Protein AF-A0A1V9Y2H5-F1 (afdb_monomer_lite)

Structure (mmCIF, N/CA/C/O backbone):
data_AF-A0A1V9Y2H5-F1
#
_entry.id   AF-A0A1V9Y2H5-F1
#
loop_
_atom_site.group_PDB
_atom_site.id
_atom_site.type_symbol
_atom_site.label_atom_id
_atom_site.label_alt_id
_atom_site.label_comp_id
_atom_site.label_asym_id
_atom_site.label_entity_id
_atom_site.label_seq_id
_atom_site.pdbx_PDB_ins_code
_atom_site.Cartn_x
_atom_site.Cartn_y
_atom_site.Cartn_z
_atom_site.occupancy
_atom_site.B_iso_or_equiv
_atom_site.auth_seq_id
_atom_site.auth_comp_id
_atom_site.auth_asym_id
_atom_site.auth_atom_id
_atom_site.pdbx_PDB_model_num
ATOM 1 N N . MET A 1 1 ? -32.339 -11.771 18.365 1.00 42.50 1 MET A N 1
ATOM 2 C CA . MET A 1 1 ? -30.861 -11.746 18.367 1.00 42.50 1 ME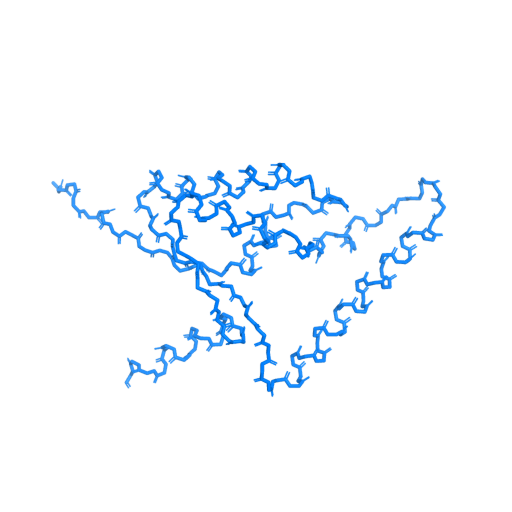T A CA 1
ATOM 3 C C . MET A 1 1 ? -30.453 -10.372 17.869 1.00 42.50 1 MET A C 1
ATOM 5 O O . MET A 1 1 ? -30.948 -9.974 16.825 1.00 42.50 1 MET A O 1
ATOM 9 N N . SER A 1 2 ? -29.762 -9.588 18.696 1.00 43.31 2 SER A N 1
ATOM 10 C CA . SER A 1 2 ? -29.621 -8.135 18.540 1.00 43.31 2 SER A CA 1
ATOM 11 C C . SER A 1 2 ? -28.478 -7.752 17.596 1.00 43.31 2 SER A C 1
ATOM 13 O O . SER A 1 2 ? -27.418 -8.364 17.609 1.00 43.31 2 SER A O 1
ATOM 15 N N . GLU A 1 3 ? -28.678 -6.679 16.829 1.00 43.62 3 GLU A N 1
ATOM 16 C CA . GLU A 1 3 ? -27.753 -6.052 15.861 1.00 43.62 3 GLU A CA 1
ATOM 17 C C . GLU A 1 3 ? -26.449 -5.478 16.477 1.00 43.62 3 GLU A C 1
ATOM 19 O O . GLU A 1 3 ? -25.840 -4.561 15.928 1.00 43.62 3 GLU A O 1
ATOM 24 N N . ARG A 1 4 ? -26.022 -5.951 17.655 1.00 47.81 4 ARG A N 1
ATOM 25 C CA . ARG A 1 4 ? -24.947 -5.344 18.460 1.00 47.81 4 ARG A CA 1
ATOM 26 C C . ARG A 1 4 ? -23.628 -6.120 18.489 1.00 47.81 4 ARG A C 1
ATOM 28 O O . ARG A 1 4 ? -22.689 -5.624 19.093 1.00 47.81 4 ARG A O 1
ATOM 35 N N . GLU A 1 5 ? -23.514 -7.278 17.842 1.00 48.91 5 GLU A N 1
ATOM 36 C CA . GLU A 1 5 ? -22.318 -8.136 17.982 1.00 48.91 5 GLU A CA 1
ATOM 37 C C . GLU A 1 5 ? -21.206 -7.908 16.937 1.00 48.91 5 GLU A C 1
ATOM 39 O O . GLU A 1 5 ? -20.165 -8.558 17.006 1.00 48.91 5 GLU A O 1
ATOM 44 N N . HIS A 1 6 ? -21.358 -6.954 16.009 1.00 49.50 6 HIS A N 1
ATOM 45 C CA . HIS A 1 6 ? -20.315 -6.629 15.014 1.00 49.50 6 HIS A CA 1
ATOM 46 C C . HIS A 1 6 ? -19.951 -5.141 14.922 1.00 49.50 6 HIS A C 1
ATOM 48 O O . HIS A 1 6 ? -19.366 -4.715 13.929 1.00 49.50 6 HIS A O 1
ATOM 54 N N . LYS A 1 7 ? -20.283 -4.328 15.931 1.00 49.28 7 LYS A N 1
ATOM 55 C CA . LYS A 1 7 ? -19.725 -2.974 16.026 1.00 49.28 7 LYS A CA 1
ATOM 56 C C . LYS A 1 7 ? -18.402 -3.055 16.783 1.00 49.28 7 LYS A C 1
ATOM 58 O O . LYS A 1 7 ? -18.361 -3.650 17.852 1.00 49.28 7 LYS A O 1
ATOM 63 N N . ASP A 1 8 ? -17.361 -2.485 16.181 1.00 67.56 8 ASP A N 1
ATOM 64 C CA . ASP A 1 8 ? -15.998 -2.332 16.714 1.00 67.56 8 ASP A CA 1
ATOM 65 C C . ASP A 1 8 ? -15.036 -3.499 16.416 1.00 67.56 8 ASP A C 1
ATOM 67 O O . ASP A 1 8 ? -14.275 -3.955 17.270 1.00 67.56 8 ASP A O 1
ATOM 71 N N . CYS A 1 9 ? -15.019 -3.988 15.169 1.00 84.25 9 CYS A N 1
ATOM 72 C CA . CYS A 1 9 ? -13.943 -4.873 14.723 1.00 84.25 9 CYS A CA 1
ATOM 73 C C . CYS A 1 9 ? -12.689 -4.046 14.398 1.00 84.25 9 CYS A C 1
ATOM 75 O O . CYS A 1 9 ? -12.674 -3.282 13.438 1.00 84.25 9 CYS A O 1
ATOM 77 N N . HIS A 1 10 ? -11.622 -4.203 15.182 1.00 88.44 10 HIS A N 1
ATOM 78 C CA . HIS A 1 10 ? -10.332 -3.560 14.921 1.00 88.44 10 HIS A CA 1
ATOM 79 C C . HIS A 1 10 ? -9.353 -4.553 14.288 1.00 88.44 10 HIS A C 1
ATOM 81 O O . HIS A 1 10 ? -9.145 -5.649 14.811 1.00 88.44 10 HIS A O 1
ATOM 87 N N . ALA A 1 11 ? -8.712 -4.161 13.186 1.00 86.69 11 ALA A N 1
ATOM 88 C CA . ALA A 1 11 ? -7.726 -4.983 12.489 1.00 86.69 11 ALA A CA 1
ATOM 89 C C . ALA A 1 11 ? -6.328 -4.369 12.593 1.00 86.69 11 ALA A C 1
ATOM 91 O O . ALA A 1 11 ? -6.107 -3.239 12.168 1.00 86.69 11 ALA A O 1
ATOM 92 N N . ILE A 1 12 ? -5.361 -5.132 13.109 1.00 89.00 12 ILE A N 1
ATOM 93 C CA . ILE A 1 12 ? -3.944 -4.749 13.070 1.00 89.00 12 ILE A CA 1
ATOM 94 C C . ILE A 1 12 ? -3.328 -5.319 11.796 1.00 89.00 12 ILE A C 1
ATOM 96 O O . ILE A 1 12 ? -3.298 -6.536 11.604 1.00 89.00 12 ILE A O 1
ATOM 100 N N . ILE A 1 13 ? -2.818 -4.443 10.936 1.00 89.50 13 ILE A N 1
ATOM 101 C CA . ILE A 1 13 ? -2.336 -4.800 9.601 1.00 89.50 13 ILE A CA 1
ATOM 102 C C . ILE A 1 13 ? -0.829 -4.558 9.511 1.00 89.50 13 ILE A C 1
ATOM 104 O O . ILE A 1 13 ? -0.346 -3.467 9.810 1.00 89.50 13 ILE A O 1
ATOM 108 N N . ASP A 1 14 ? -0.076 -5.557 9.045 1.00 87.81 14 ASP A N 1
ATOM 109 C CA . ASP A 1 14 ? 1.316 -5.361 8.626 1.00 87.81 14 ASP A CA 1
ATOM 110 C C . ASP A 1 14 ? 1.334 -4.618 7.284 1.00 87.81 14 ASP A C 1
ATOM 112 O O . ASP A 1 14 ? 1.208 -5.211 6.210 1.00 87.81 14 ASP A O 1
ATOM 116 N N . GLY A 1 15 ? 1.480 -3.296 7.354 1.00 87.50 15 GLY A N 1
ATOM 117 C CA . GLY A 1 15 ? 1.492 -2.431 6.184 1.00 87.50 15 GLY A CA 1
ATOM 118 C C . GLY A 1 15 ? 2.692 -2.692 5.282 1.00 87.50 15 GLY A C 1
ATOM 119 O O . GLY A 1 15 ? 2.575 -2.571 4.071 1.00 87.50 15 GLY A O 1
ATOM 120 N N . SER A 1 16 ? 3.838 -3.113 5.832 1.00 82.06 16 SER A N 1
ATOM 121 C CA . SER A 1 16 ? 5.005 -3.453 5.009 1.00 82.06 16 SER A CA 1
ATOM 122 C C . SER A 1 16 ? 4.727 -4.646 4.105 1.00 82.06 16 SER A C 1
ATOM 124 O O . SER A 1 16 ? 5.124 -4.622 2.945 1.00 82.06 16 SER A O 1
ATOM 126 N N . ASN A 1 17 ? 4.007 -5.650 4.603 1.00 83.06 17 ASN A N 1
ATOM 127 C CA . ASN A 1 17 ? 3.563 -6.763 3.773 1.00 83.06 17 ASN A CA 1
ATOM 128 C C . ASN A 1 17 ? 2.436 -6.355 2.815 1.00 83.06 17 ASN A C 1
ATOM 130 O O . ASN A 1 17 ? 2.475 -6.710 1.642 1.00 83.06 17 ASN A O 1
ATOM 134 N N . LEU A 1 18 ? 1.460 -5.575 3.287 1.00 86.75 18 LEU A N 1
ATOM 135 C CA . LEU A 1 18 ? 0.332 -5.140 2.464 1.00 86.75 18 LEU A CA 1
ATOM 136 C C . LEU A 1 18 ? 0.779 -4.320 1.243 1.00 86.75 18 LEU A C 1
ATOM 138 O O . LEU A 1 18 ? 0.266 -4.533 0.151 1.00 86.75 18 LEU A O 1
ATOM 142 N N . LEU A 1 19 ? 1.781 -3.448 1.397 1.00 85.50 19 LEU A N 1
ATOM 143 C CA . LEU A 1 19 ? 2.398 -2.712 0.287 1.00 85.50 19 LEU A CA 1
ATOM 144 C C . LEU A 1 19 ? 2.871 -3.647 -0.837 1.00 85.50 19 LEU A C 1
ATOM 146 O O . LEU A 1 19 ? 2.665 -3.348 -2.008 1.00 85.50 19 LEU A O 1
ATOM 150 N N . HIS A 1 20 ? 3.494 -4.773 -0.474 1.00 78.12 20 HIS A N 1
ATOM 151 C CA . HIS A 1 20 ? 3.962 -5.782 -1.426 1.00 78.12 20 HIS A CA 1
ATOM 152 C C . HIS A 1 20 ? 2.824 -6.552 -2.092 1.00 78.12 20 HIS A C 1
ATOM 154 O O . HIS A 1 20 ? 2.988 -6.974 -3.226 1.0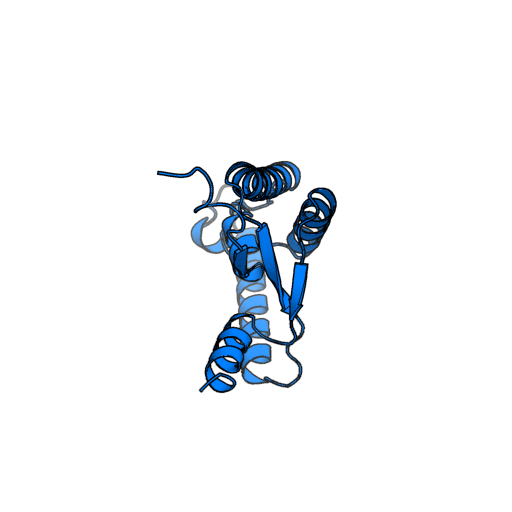0 78.12 20 HIS A O 1
ATOM 160 N N . VAL A 1 21 ? 1.704 -6.743 -1.396 1.00 82.12 21 VAL A N 1
ATOM 161 C CA . VAL A 1 21 ? 0.530 -7.443 -1.936 1.00 82.12 21 VAL A CA 1
ATOM 162 C C . VAL A 1 21 ? -0.267 -6.547 -2.886 1.00 82.12 21 VAL A C 1
ATOM 164 O O . VAL A 1 21 ? -0.798 -7.039 -3.871 1.00 82.12 21 VAL A O 1
ATOM 167 N N . LEU A 1 22 ? -0.367 -5.248 -2.587 1.00 84.12 22 LEU A N 1
ATOM 168 C CA . LEU A 1 22 ? -1.196 -4.314 -3.356 1.00 84.12 22 LEU A CA 1
ATOM 169 C C . LEU A 1 22 ? -0.471 -3.663 -4.541 1.00 84.12 22 LEU A C 1
ATOM 171 O O . LEU A 1 22 ? -1.144 -3.227 -5.473 1.00 84.12 22 LEU A O 1
ATOM 175 N N . CYS A 1 23 ? 0.864 -3.551 -4.508 1.00 77.00 23 CYS A N 1
ATOM 176 C CA . CYS A 1 23 ? 1.637 -3.138 -5.686 1.00 77.00 23 CYS A CA 1
ATOM 177 C C . CYS A 1 23 ? 1.726 -4.364 -6.588 1.00 77.00 23 CYS A C 1
ATOM 179 O O . CYS A 1 23 ? 2.606 -5.210 -6.401 1.00 77.00 23 CYS A O 1
ATOM 181 N N . ASP A 1 24 ? 0.757 -4.482 -7.496 1.00 67.50 24 ASP A N 1
ATOM 182 C CA . ASP A 1 24 ? 0.805 -5.512 -8.518 1.00 67.50 24 ASP A CA 1
ATOM 183 C C . ASP A 1 24 ? 2.066 -5.320 -9.360 1.00 67.50 24 ASP A C 1
ATOM 185 O O . ASP A 1 24 ? 2.584 -4.223 -9.564 1.00 67.50 24 ASP A O 1
ATOM 189 N N . SER A 1 25 ? 2.643 -6.444 -9.716 1.00 55.03 25 SER A N 1
ATOM 190 C CA . SER A 1 25 ? 4.081 -6.635 -9.706 1.00 55.03 25 SER A CA 1
ATOM 191 C C . SER A 1 25 ? 4.711 -6.502 -11.095 1.00 55.03 25 SER A C 1
ATOM 193 O O . SER A 1 25 ? 5.796 -7.029 -11.359 1.00 55.03 25 SER A O 1
ATOM 195 N N . ASP A 1 26 ? 4.047 -5.732 -11.956 1.00 56.44 26 ASP A N 1
ATOM 196 C CA . ASP A 1 26 ? 4.556 -5.353 -13.262 1.00 56.44 26 ASP A CA 1
ATOM 197 C C . ASP A 1 26 ? 5.518 -4.160 -13.166 1.00 56.44 26 ASP A C 1
ATOM 199 O O . ASP A 1 26 ? 5.404 -3.270 -12.324 1.00 56.44 26 ASP A O 1
ATOM 203 N N . TRP A 1 27 ? 6.528 -4.213 -14.037 1.00 50.25 27 TRP A N 1
ATOM 204 C CA . TRP A 1 27 ? 7.796 -3.464 -14.098 1.00 50.25 27 TRP A CA 1
ATOM 205 C C . TRP A 1 27 ? 7.737 -1.953 -13.776 1.00 50.25 27 TRP A C 1
ATOM 207 O O . TRP A 1 27 ? 8.747 -1.356 -13.402 1.00 50.25 27 TRP A O 1
ATOM 217 N N . LEU A 1 28 ? 6.576 -1.321 -13.880 1.00 56.16 28 LEU A N 1
ATOM 218 C CA . LEU A 1 28 ? 6.281 0.024 -13.408 1.00 56.16 28 LEU A CA 1
ATOM 219 C C . LEU A 1 28 ? 4.898 -0.088 -12.778 1.00 56.16 28 LEU A C 1
ATOM 221 O O . LEU A 1 28 ? 3.936 -0.113 -13.539 1.00 56.16 28 LEU A O 1
ATOM 225 N N . CYS A 1 29 ? 4.787 -0.202 -11.442 1.00 59.72 29 CYS A N 1
ATOM 226 C CA . CYS A 1 29 ? 3.473 -0.115 -10.792 1.00 59.72 29 CYS A CA 1
ATOM 227 C C . CYS A 1 29 ? 2.813 1.139 -11.379 1.00 59.72 29 CYS A C 1
ATOM 229 O O . CYS A 1 29 ? 3.338 2.242 -11.186 1.00 59.72 29 CYS A O 1
ATOM 231 N N . ASP A 1 30 ? 1.730 0.975 -12.145 1.00 76.19 30 ASP A N 1
ATOM 232 C CA . ASP A 1 30 ? 0.908 2.108 -12.531 1.00 76.19 30 ASP A CA 1
ATOM 233 C C . ASP A 1 30 ? 0.453 2.708 -11.205 1.00 76.19 30 ASP A C 1
ATOM 235 O O . ASP A 1 30 ? -0.330 2.122 -10.461 1.00 76.19 30 ASP A O 1
ATOM 239 N N . PHE A 1 31 ? 1.045 3.843 -10.841 1.00 81.38 31 PHE A N 1
ATOM 240 C CA . PHE A 1 31 ? 0.827 4.431 -9.531 1.00 81.38 31 PHE A CA 1
ATOM 241 C C . PHE A 1 31 ? -0.632 4.855 -9.346 1.00 81.38 31 PHE A C 1
ATOM 243 O O . PHE A 1 31 ? -1.097 4.923 -8.206 1.00 81.38 31 PHE A O 1
ATOM 250 N N . ALA A 1 32 ? -1.361 5.096 -10.441 1.00 84.88 32 ALA A N 1
ATOM 251 C CA . ALA A 1 32 ? -2.791 5.345 -10.394 1.00 84.88 32 ALA A CA 1
ATOM 252 C C . ALA A 1 32 ? -3.561 4.057 -10.073 1.00 84.88 32 ALA A C 1
ATOM 254 O O . ALA A 1 32 ? -4.396 4.062 -9.167 1.00 84.88 32 ALA A O 1
ATOM 255 N N . GLU A 1 33 ? -3.252 2.947 -10.749 1.00 85.06 33 GLU A N 1
ATOM 256 C CA . GLU A 1 33 ? -3.855 1.640 -10.459 1.00 85.06 33 GLU A CA 1
ATOM 257 C C . GLU A 1 33 ? -3.533 1.174 -9.036 1.00 85.06 33 GLU A C 1
ATOM 259 O O . GLU A 1 33 ? -4.429 0.814 -8.272 1.00 85.06 33 GLU A O 1
ATOM 264 N N . TYR A 1 34 ? -2.270 1.283 -8.632 1.00 86.62 34 TYR A N 1
ATOM 265 C CA . TYR A 1 34 ? -1.836 1.006 -7.272 1.00 86.62 34 TYR A CA 1
ATOM 266 C C . TYR A 1 34 ? -2.611 1.844 -6.248 1.00 86.62 34 TYR A C 1
ATOM 268 O O . TYR A 1 34 ? -3.127 1.308 -5.266 1.00 86.62 34 TYR A O 1
ATOM 276 N N . GLY A 1 35 ? -2.745 3.152 -6.487 1.00 89.62 35 GLY A N 1
ATOM 277 C CA . GLY A 1 35 ? -3.537 4.028 -5.630 1.00 89.62 35 GLY A CA 1
ATOM 278 C C . GLY A 1 35 ? -5.001 3.584 -5.536 1.00 89.62 35 GLY A C 1
ATOM 279 O O . GLY A 1 35 ? -5.571 3.543 -4.444 1.00 89.62 35 GLY A O 1
ATOM 280 N N . ASN A 1 36 ? -5.601 3.168 -6.653 1.00 91.06 36 ASN A N 1
ATOM 281 C CA . ASN A 1 36 ? -6.956 2.617 -6.661 1.00 91.06 36 ASN A CA 1
ATOM 282 C C . ASN A 1 36 ? -7.051 1.318 -5.851 1.00 91.06 36 ASN A C 1
ATOM 284 O O . ASN A 1 36 ? -7.981 1.177 -5.060 1.00 91.06 36 ASN A O 1
ATOM 288 N N . ASN A 1 37 ? -6.075 0.416 -5.959 1.00 90.38 37 ASN A N 1
ATOM 289 C CA . ASN A 1 37 ? -6.031 -0.819 -5.172 1.00 90.38 37 ASN A CA 1
ATOM 290 C C . ASN A 1 37 ? -5.955 -0.536 -3.665 1.00 90.38 37 ASN A C 1
ATOM 292 O O . ASN A 1 37 ? -6.693 -1.140 -2.883 1.00 90.38 37 ASN A O 1
ATOM 296 N N . VAL A 1 38 ? -5.125 0.428 -3.252 1.00 92.81 38 VAL A N 1
ATOM 297 C CA . VAL A 1 38 ? -5.036 0.869 -1.849 1.00 92.81 38 VAL A CA 1
ATOM 298 C C . VAL A 1 38 ? -6.364 1.456 -1.368 1.00 92.81 38 VAL A C 1
ATOM 300 O O . VAL A 1 38 ? -6.853 1.079 -0.299 1.00 92.81 38 VAL A O 1
ATOM 303 N N . ARG A 1 39 ? -6.976 2.345 -2.158 1.00 95.12 39 ARG A N 1
ATOM 304 C CA . ARG A 1 39 ? -8.261 2.969 -1.820 1.00 95.12 39 ARG A CA 1
ATOM 305 C C . ARG A 1 39 ? -9.370 1.924 -1.686 1.00 95.12 39 ARG A C 1
ATOM 307 O O . ARG A 1 39 ? -10.063 1.911 -0.671 1.00 95.12 39 ARG A O 1
ATOM 314 N N . ASN A 1 40 ? -9.486 1.022 -2.658 1.00 94.50 40 ASN A N 1
ATOM 315 C CA . ASN A 1 40 ? -10.483 -0.048 -2.673 1.00 94.50 40 ASN A CA 1
ATOM 316 C C . ASN A 1 40 ? -10.349 -0.961 -1.450 1.00 94.50 40 ASN A C 1
ATOM 318 O O . ASN A 1 40 ? -11.352 -1.308 -0.829 1.00 94.50 40 ASN A O 1
ATOM 322 N N . PHE A 1 41 ? -9.119 -1.312 -1.063 1.00 94.62 41 PHE A N 1
ATOM 323 C CA . PHE A 1 41 ? -8.867 -2.138 0.116 1.00 94.62 41 PHE A CA 1
ATOM 324 C C . PHE A 1 41 ? -9.369 -1.478 1.410 1.00 94.62 41 PHE A C 1
ATOM 326 O O . PHE A 1 41 ? -10.098 -2.099 2.185 1.00 94.62 41 PHE A O 1
ATOM 333 N N . PHE A 1 42 ? -9.026 -0.209 1.648 1.00 94.75 42 PHE A N 1
ATOM 334 C CA . PHE A 1 42 ? -9.460 0.488 2.863 1.00 94.75 42 PHE A CA 1
ATOM 335 C C . PHE A 1 42 ? -10.956 0.810 2.864 1.00 94.75 42 PHE A C 1
ATOM 337 O O . PHE A 1 42 ? -11.601 0.702 3.906 1.00 94.75 42 PHE A O 1
ATOM 344 N N . GLN A 1 43 ? -11.535 1.131 1.706 1.00 94.88 43 GLN A N 1
ATOM 345 C CA . GLN A 1 43 ? -12.983 1.288 1.569 1.00 94.88 43 GLN A CA 1
ATOM 346 C C . GLN A 1 43 ? -13.723 -0.022 1.843 1.00 94.88 43 GLN A C 1
ATOM 348 O O . GLN A 1 43 ? -14.759 -0.009 2.500 1.00 94.88 43 GLN A O 1
ATOM 353 N N . TRP A 1 44 ? -13.188 -1.162 1.398 1.00 94.25 44 TRP A N 1
ATOM 354 C CA . TRP A 1 44 ? -13.757 -2.472 1.708 1.00 94.25 44 TRP A CA 1
ATOM 355 C C . TRP A 1 44 ? -13.772 -2.755 3.218 1.00 94.25 44 TRP A C 1
ATOM 357 O O . TRP A 1 44 ? -14.789 -3.223 3.735 1.00 94.25 44 TRP A O 1
ATOM 367 N N . LEU A 1 45 ? -12.700 -2.412 3.942 1.00 92.00 45 LEU A N 1
ATOM 368 C CA . LEU A 1 45 ? -12.664 -2.516 5.407 1.00 92.00 45 LEU A CA 1
ATOM 369 C C . LEU A 1 45 ? -13.711 -1.613 6.067 1.00 92.00 45 LEU A C 1
ATOM 371 O O . LEU A 1 45 ? -14.475 -2.084 6.909 1.00 92.00 45 LEU A O 1
ATOM 375 N N . ALA A 1 46 ? -13.797 -0.353 5.637 1.00 89.94 46 ALA A N 1
ATOM 376 C CA . ALA A 1 46 ? -14.777 0.597 6.155 1.00 89.94 46 ALA A CA 1
ATOM 377 C C . ALA A 1 46 ? -16.222 0.121 5.917 1.00 89.94 46 ALA A C 1
ATOM 379 O O . ALA A 1 46 ? -17.025 0.097 6.846 1.00 89.94 46 ALA A O 1
ATOM 380 N N . ASN A 1 47 ? -16.532 -0.350 4.704 1.00 91.19 47 ASN A N 1
ATOM 381 C CA . ASN A 1 47 ? -17.841 -0.912 4.350 1.00 91.19 47 ASN A CA 1
ATOM 382 C C . ASN A 1 47 ? -18.175 -2.184 5.143 1.00 91.19 47 ASN A C 1
ATOM 384 O O . ASN A 1 47 ? -19.345 -2.523 5.310 1.00 91.19 47 ASN A O 1
ATOM 388 N N . SER A 1 48 ? -17.151 -2.877 5.640 1.00 89.12 48 SER A N 1
ATOM 389 C CA . SER A 1 48 ? -17.283 -4.058 6.493 1.00 89.12 48 SER A CA 1
ATOM 390 C C . SER A 1 48 ? -17.331 -3.716 7.991 1.00 89.12 48 SER A C 1
ATOM 392 O O . SER A 1 48 ? -17.311 -4.628 8.813 1.00 89.12 48 SER A O 1
ATOM 394 N N . ASN A 1 49 ? -17.397 -2.429 8.363 1.00 88.94 49 ASN A N 1
ATOM 395 C CA . ASN A 1 49 ? -17.305 -1.936 9.746 1.00 88.94 49 ASN A CA 1
ATOM 396 C C . ASN A 1 49 ? -16.030 -2.398 10.481 1.00 88.94 49 ASN A C 1
ATOM 398 O O . ASN A 1 49 ? -16.061 -2.690 11.679 1.00 88.94 49 ASN A O 1
ATOM 402 N N . ILE A 1 50 ? -14.907 -2.471 9.760 1.00 89.31 50 ILE A N 1
ATOM 403 C 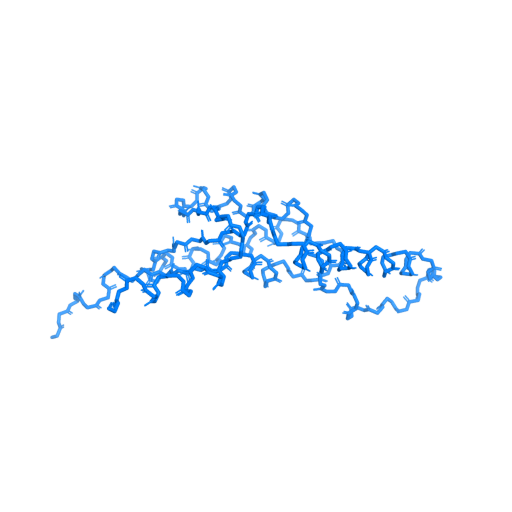CA . ILE A 1 50 ? -13.593 -2.792 10.317 1.00 89.31 50 ILE A CA 1
ATOM 404 C C . ILE A 1 50 ? -12.757 -1.516 10.395 1.00 89.31 50 ILE A C 1
ATOM 406 O O . ILE A 1 50 ? -12.556 -0.841 9.387 1.00 89.31 50 ILE A O 1
ATOM 410 N N . THR A 1 51 ? -12.210 -1.227 11.574 1.00 90.19 51 THR A N 1
ATOM 411 C CA . THR A 1 51 ? -11.267 -0.128 11.811 1.00 90.19 51 THR A CA 1
ATOM 412 C C . THR A 1 51 ? -9.828 -0.640 11.672 1.00 90.19 51 THR A C 1
ATOM 414 O O . THR A 1 51 ? -9.358 -1.389 12.536 1.00 90.19 51 THR A O 1
ATOM 417 N N . PRO A 1 52 ? -9.097 -0.288 10.599 1.00 92.31 52 PRO A N 1
ATOM 418 C CA . PRO A 1 52 ? -7.703 -0.687 10.443 1.00 92.31 52 PRO A CA 1
ATOM 419 C C . PRO A 1 52 ? -6.736 0.180 11.255 1.00 92.31 52 PRO A C 1
ATOM 421 O O . PRO A 1 52 ? -6.794 1.406 11.209 1.00 92.31 52 PRO A O 1
ATOM 424 N N . HIS A 1 53 ? -5.761 -0.476 11.881 1.00 90.06 53 HIS A N 1
ATOM 425 C CA . HIS A 1 53 ? -4.540 0.130 12.407 1.00 90.06 53 HIS A CA 1
ATOM 426 C C . HIS A 1 53 ? -3.347 -0.466 11.660 1.00 90.06 53 HIS A C 1
ATOM 428 O O . HIS A 1 53 ? -3.037 -1.657 11.788 1.00 90.06 53 HIS A O 1
ATOM 434 N N . VAL A 1 54 ? -2.680 0.347 10.844 1.00 91.62 54 VAL A N 1
ATOM 435 C CA . VAL A 1 54 ? -1.625 -0.134 9.949 1.00 91.62 54 VAL A CA 1
ATOM 436 C C . VAL A 1 54 ? -0.254 0.127 10.554 1.00 91.62 54 VAL A C 1
ATOM 438 O O . VAL A 1 54 ? 0.093 1.257 10.887 1.00 91.62 54 VAL A O 1
ATOM 441 N N . LEU A 1 55 ? 0.564 -0.918 10.649 1.00 90.12 55 LEU A N 1
ATOM 442 C CA . LEU A 1 55 ? 1.929 -0.843 11.154 1.00 90.12 55 LEU A CA 1
ATOM 443 C C . LEU A 1 55 ? 2.923 -0.845 9.990 1.00 90.12 55 LEU A C 1
ATOM 445 O O . LEU A 1 55 ? 2.992 -1.808 9.226 1.00 90.12 55 LEU A O 1
ATOM 449 N N . LEU A 1 56 ? 3.733 0.206 9.868 1.00 85.25 56 LEU A N 1
ATOM 450 C CA . LEU A 1 56 ? 4.827 0.271 8.895 1.00 85.25 56 LEU A CA 1
ATOM 451 C C . LEU A 1 56 ? 6.177 0.074 9.580 1.00 85.25 56 LEU A C 1
ATOM 453 O O . LEU A 1 56 ? 6.491 0.745 10.563 1.00 85.25 56 LEU A O 1
ATOM 457 N N . GLY A 1 57 ? 7.010 -0.808 9.022 1.00 77.31 57 GLY A N 1
ATOM 458 C CA . GLY A 1 57 ? 8.389 -0.978 9.464 1.00 77.31 57 GLY A CA 1
ATOM 459 C C . GLY A 1 57 ? 9.197 0.315 9.320 1.00 77.31 57 GLY A C 1
ATOM 460 O O . GLY A 1 57 ? 9.193 0.967 8.275 1.00 77.31 57 GLY A O 1
ATOM 461 N N . GLY A 1 58 ? 9.896 0.686 10.384 1.00 72.19 58 GLY A N 1
ATOM 462 C CA . GLY A 1 58 ? 10.790 1.834 10.449 1.00 72.19 58 GLY A CA 1
ATOM 463 C C . GLY A 1 58 ? 12.267 1.439 10.373 1.00 72.19 58 GLY A C 1
ATOM 464 O O . GLY A 1 58 ? 12.611 0.292 10.061 1.00 72.19 58 GLY A O 1
ATOM 465 N N . PRO A 1 59 ? 13.177 2.393 10.636 1.00 67.00 59 PRO A N 1
ATOM 466 C CA . PRO A 1 59 ? 14.610 2.144 10.572 1.00 67.00 59 PRO A CA 1
ATOM 467 C C . PRO A 1 59 ? 15.039 1.048 11.557 1.00 67.00 59 PRO A C 1
ATOM 469 O O . PRO A 1 59 ? 14.544 0.946 12.681 1.00 67.00 59 PRO A O 1
ATOM 472 N N . ASN A 1 60 ? 15.994 0.223 11.123 1.00 66.44 60 ASN A N 1
ATOM 473 C CA . ASN A 1 60 ? 16.597 -0.817 11.954 1.00 66.44 60 ASN A CA 1
ATOM 474 C C . ASN A 1 60 ? 17.756 -0.221 12.744 1.00 66.44 60 ASN A C 1
ATOM 476 O O . ASN A 1 60 ? 18.900 -0.248 12.297 1.00 66.44 60 ASN A O 1
ATOM 480 N N . LEU A 1 61 ? 17.446 0.330 13.911 1.00 61.41 61 LEU A N 1
ATOM 481 C CA . LEU A 1 61 ? 18.443 0.869 14.824 1.00 61.41 61 LEU A CA 1
ATOM 482 C C . LEU A 1 61 ? 19.026 -0.298 15.643 1.00 61.41 61 LEU A C 1
ATOM 484 O O . LEU A 1 61 ? 18.425 -0.731 16.618 1.00 61.41 61 LEU A O 1
ATOM 488 N N . GLY A 1 62 ? 20.155 -0.863 15.200 1.00 59.72 62 GLY A N 1
ATOM 489 C CA . GLY A 1 62 ? 20.963 -1.797 16.006 1.00 59.72 62 GLY A CA 1
ATOM 490 C C . GLY A 1 62 ? 20.984 -3.279 15.599 1.00 59.72 62 GLY A C 1
ATOM 491 O O . GLY A 1 62 ? 21.766 -4.033 16.166 1.00 59.72 62 GLY A O 1
ATOM 492 N N . ASP A 1 63 ? 20.210 -3.722 14.601 1.00 64.88 63 ASP A N 1
ATOM 493 C CA . ASP A 1 63 ? 20.288 -5.106 14.089 1.00 64.88 63 ASP A CA 1
ATOM 494 C C . ASP A 1 63 ? 21.173 -5.174 12.831 1.00 64.88 63 ASP A C 1
ATOM 496 O O . ASP A 1 63 ? 20.704 -5.052 11.691 1.00 64.88 63 ASP A O 1
ATOM 500 N N . SER A 1 64 ? 22.477 -5.375 13.048 1.00 63.50 64 SER A N 1
ATOM 501 C CA . SER A 1 64 ? 23.489 -5.487 11.988 1.00 63.50 64 SER A CA 1
ATOM 502 C C . SER A 1 64 ? 23.210 -6.643 11.018 1.00 63.50 64 SER A C 1
ATOM 504 O O . SER A 1 64 ? 23.467 -6.519 9.815 1.00 63.50 64 SER A O 1
ATOM 506 N N . THR A 1 65 ? 22.599 -7.741 11.482 1.00 70.25 65 THR A N 1
ATOM 507 C CA . THR A 1 65 ? 22.225 -8.871 10.618 1.00 70.25 65 THR A CA 1
ATOM 508 C C . THR A 1 65 ? 21.041 -8.555 9.715 1.00 70.25 65 THR A C 1
ATOM 510 O O . THR A 1 65 ? 21.000 -8.979 8.557 1.00 70.25 65 THR A O 1
ATOM 513 N N . LYS A 1 66 ? 20.056 -7.792 10.191 1.00 67.19 66 LYS A N 1
ATOM 514 C CA . LYS A 1 66 ? 18.936 -7.336 9.360 1.00 67.19 66 LYS A CA 1
ATOM 515 C C . LYS A 1 66 ? 19.350 -6.225 8.398 1.00 67.19 66 LYS A C 1
ATOM 517 O O . LYS A 1 66 ? 18.904 -6.239 7.248 1.00 67.19 66 LYS A O 1
ATOM 522 N N . ALA A 1 67 ? 20.232 -5.319 8.819 1.00 68.06 67 ALA A N 1
ATOM 523 C CA . ALA A 1 67 ? 20.846 -4.336 7.929 1.00 68.06 67 ALA A CA 1
ATOM 524 C C . ALA A 1 67 ? 21.599 -5.034 6.783 1.00 68.06 67 ALA A C 1
ATOM 526 O O . ALA A 1 67 ? 21.300 -4.787 5.616 1.00 68.06 67 ALA A O 1
ATOM 527 N N . SER A 1 68 ? 22.452 -6.012 7.104 1.00 76.12 68 SER A N 1
ATOM 528 C CA . SER A 1 68 ? 23.179 -6.823 6.116 1.00 76.12 68 SER A CA 1
ATOM 529 C C . SER A 1 68 ? 22.242 -7.560 5.154 1.00 76.12 68 SER A C 1
ATOM 531 O O . SER A 1 68 ? 22.439 -7.519 3.940 1.00 76.12 68 SER A O 1
ATOM 533 N N . ARG A 1 69 ? 21.161 -8.173 5.662 1.00 76.88 69 ARG A N 1
ATOM 534 C CA . ARG A 1 69 ? 20.131 -8.812 4.820 1.00 76.88 69 ARG A CA 1
ATOM 535 C C . ARG A 1 69 ? 19.424 -7.817 3.900 1.00 76.88 69 ARG A C 1
ATOM 537 O O . ARG A 1 69 ? 19.136 -8.152 2.756 1.00 76.88 69 ARG A O 1
ATOM 544 N N . THR A 1 70 ? 19.143 -6.610 4.383 1.00 73.06 70 THR A N 1
ATOM 545 C CA . THR A 1 70 ? 18.503 -5.552 3.587 1.00 73.06 70 THR A CA 1
ATOM 546 C C . THR A 1 70 ? 19.437 -5.0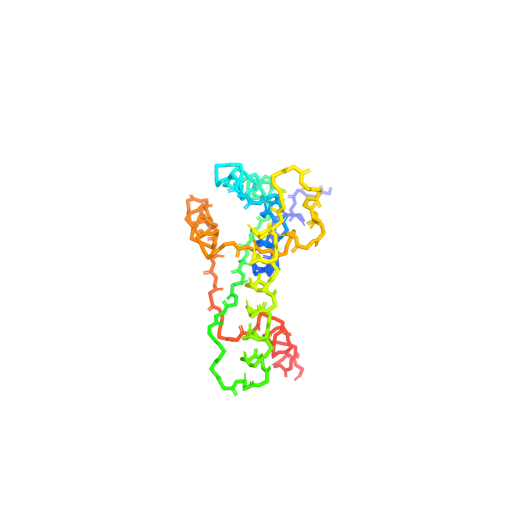65 2.482 1.00 73.06 70 THR A C 1
ATOM 548 O O . THR A 1 70 ? 19.009 -4.955 1.336 1.00 73.06 70 THR A O 1
ATOM 551 N N . CYS A 1 71 ? 20.716 -4.842 2.798 1.00 75.62 71 CYS A N 1
ATOM 552 C CA . CYS A 1 71 ? 21.740 -4.489 1.815 1.00 75.62 71 CYS A CA 1
ATOM 553 C C . CYS A 1 71 ? 21.909 -5.582 0.758 1.00 75.62 71 CYS A C 1
ATOM 555 O O . CYS A 1 71 ? 21.890 -5.269 -0.428 1.00 75.62 71 CYS A O 1
ATOM 557 N N . ARG A 1 72 ? 21.978 -6.858 1.166 1.00 79.75 72 ARG A N 1
ATOM 558 C CA . ARG A 1 72 ? 22.035 -7.992 0.235 1.00 79.75 72 ARG A CA 1
ATOM 559 C C . ARG A 1 72 ? 20.828 -8.009 -0.700 1.00 79.75 72 ARG A C 1
ATOM 561 O O . ARG A 1 72 ? 21.010 -7.996 -1.904 1.00 79.75 72 ARG A O 1
ATOM 568 N N . ARG A 1 73 ? 19.606 -7.907 -0.166 1.00 75.38 73 ARG A N 1
ATOM 569 C CA . ARG A 1 73 ? 18.386 -7.849 -0.992 1.00 75.38 73 ARG A CA 1
ATOM 570 C C . ARG A 1 73 ? 18.399 -6.677 -1.971 1.00 75.38 73 ARG A C 1
ATOM 572 O O . ARG A 1 73 ? 17.971 -6.838 -3.101 1.00 75.38 73 ARG A O 1
ATOM 579 N N . ARG A 1 74 ? 18.867 -5.494 -1.557 1.00 75.31 74 ARG A N 1
ATOM 580 C CA . ARG A 1 74 ? 18.985 -4.330 -2.455 1.00 75.31 74 ARG A CA 1
ATOM 581 C C . ARG A 1 74 ? 20.006 -4.570 -3.565 1.00 75.31 74 ARG A C 1
ATOM 583 O O . ARG A 1 74 ? 19.727 -4.214 -4.703 1.00 75.31 74 ARG A O 1
ATOM 590 N N . LYS A 1 75 ? 21.141 -5.188 -3.237 1.00 79.50 75 LYS A N 1
ATOM 591 C CA . LYS A 1 75 ? 22.164 -5.572 -4.209 1.00 79.50 75 LYS A CA 1
ATOM 592 C C . LYS A 1 75 ? 21.619 -6.598 -5.206 1.00 79.50 75 LYS A C 1
ATOM 594 O O . LYS A 1 75 ? 21.654 -6.322 -6.396 1.00 79.50 75 LYS A O 1
ATOM 599 N N . ASP A 1 76 ? 21.011 -7.682 -4.724 1.00 77.38 76 ASP A N 1
ATOM 600 C CA . ASP A 1 76 ? 20.404 -8.720 -5.569 1.00 77.38 76 ASP A CA 1
ATOM 601 C C . ASP A 1 76 ? 19.348 -8.112 -6.520 1.00 77.38 76 ASP A C 1
ATOM 603 O O . ASP A 1 76 ? 19.254 -8.472 -7.690 1.00 77.38 76 ASP A O 1
ATOM 607 N N . ARG A 1 77 ? 18.556 -7.142 -6.036 1.00 73.50 77 ARG A N 1
ATOM 608 C CA . ARG A 1 77 ? 17.570 -6.414 -6.853 1.00 73.50 77 ARG A CA 1
ATOM 609 C C . ARG A 1 77 ? 18.217 -5.558 -7.935 1.00 73.50 77 ARG A C 1
ATOM 611 O O . ARG A 1 77 ? 17.743 -5.576 -9.064 1.00 73.50 77 ARG A O 1
ATOM 618 N N . LEU A 1 78 ? 19.266 -4.813 -7.592 1.00 75.75 78 LEU A N 1
ATOM 619 C CA . LEU A 1 78 ? 19.992 -3.983 -8.550 1.00 75.75 78 LEU A CA 1
ATOM 620 C C . LEU A 1 78 ? 20.657 -4.844 -9.628 1.00 75.75 78 LEU A C 1
ATOM 622 O O . LEU A 1 78 ? 20.546 -4.531 -10.805 1.00 75.75 78 LEU A O 1
ATOM 626 N N . GLU A 1 79 ? 21.293 -5.947 -9.237 1.00 78.38 79 GLU A N 1
ATOM 627 C CA . GLU A 1 79 ? 21.916 -6.891 -10.170 1.00 78.38 79 GLU A CA 1
ATOM 628 C C . GLU A 1 79 ? 20.884 -7.512 -11.117 1.00 78.38 79 GLU A C 1
ATOM 630 O O . GLU A 1 79 ? 21.131 -7.590 -12.319 1.00 78.38 79 GLU A O 1
ATOM 635 N N . ASN A 1 80 ? 19.698 -7.868 -10.611 1.00 73.06 80 ASN A N 1
ATOM 636 C CA . ASN A 1 80 ? 18.599 -8.335 -11.456 1.00 73.06 80 ASN A CA 1
ATOM 637 C C . ASN A 1 80 ? 18.147 -7.259 -12.453 1.00 73.06 80 ASN A C 1
ATOM 639 O O . ASN A 1 80 ? 18.013 -7.563 -13.634 1.00 73.06 80 ASN A O 1
ATOM 643 N N . LEU A 1 81 ? 17.948 -6.012 -12.007 1.00 71.50 81 LEU A N 1
ATOM 644 C CA . LEU A 1 81 ? 17.560 -4.904 -12.890 1.00 71.50 81 LEU A CA 1
ATOM 645 C C . LEU A 1 81 ? 18.612 -4.640 -13.977 1.00 71.50 81 LEU A C 1
ATOM 647 O O . LEU A 1 81 ? 18.252 -4.434 -15.132 1.00 71.50 81 LEU A O 1
ATOM 651 N N . ILE A 1 82 ? 19.900 -4.693 -13.626 1.00 75.25 82 ILE A N 1
ATOM 652 C CA . ILE A 1 82 ? 21.002 -4.548 -14.584 1.00 75.25 82 ILE A CA 1
ATOM 653 C C . ILE A 1 82 ? 20.968 -5.681 -15.612 1.00 75.25 82 ILE A C 1
ATOM 655 O O . ILE A 1 82 ? 21.054 -5.406 -16.808 1.00 75.25 82 ILE A O 1
ATOM 659 N N . ALA A 1 83 ? 20.808 -6.930 -15.164 1.00 71.94 83 ALA A N 1
ATOM 660 C CA . ALA A 1 83 ? 20.738 -8.092 -16.048 1.00 71.94 83 ALA A CA 1
ATOM 661 C C . ALA A 1 83 ? 19.592 -7.955 -17.059 1.00 71.94 83 ALA A C 1
ATOM 663 O O . ALA A 1 83 ? 19.825 -8.038 -18.256 1.00 71.94 83 ALA A O 1
ATOM 664 N N . ILE A 1 84 ? 18.397 -7.615 -16.574 1.00 69.44 84 ILE A N 1
ATOM 665 C CA . ILE A 1 84 ? 17.218 -7.341 -17.399 1.00 69.44 84 ILE A CA 1
ATOM 666 C C . ILE A 1 84 ? 17.496 -6.226 -18.420 1.00 69.44 84 ILE A C 1
ATOM 668 O O . ILE A 1 84 ? 17.150 -6.349 -19.588 1.00 69.44 84 ILE A O 1
ATOM 672 N N . SER A 1 85 ? 18.106 -5.117 -17.988 1.00 68.31 85 SER A N 1
ATOM 673 C CA . SER A 1 85 ? 18.389 -3.979 -18.876 1.00 68.31 85 SER A CA 1
ATOM 674 C C . SER A 1 85 ? 19.465 -4.269 -19.928 1.00 68.31 85 SER A C 1
ATOM 676 O O . SER A 1 85 ? 19.579 -3.533 -20.904 1.00 68.31 85 SER A O 1
ATOM 678 N N . SER A 1 86 ? 20.260 -5.321 -19.711 1.00 69.44 86 SER A N 1
ATOM 679 C CA . SER A 1 86 ? 21.330 -5.761 -20.611 1.00 69.44 86 SER A CA 1
ATOM 680 C C . SER A 1 86 ? 20.853 -6.807 -21.622 1.00 69.44 86 SER A C 1
ATOM 682 O O . SER A 1 86 ? 21.607 -7.149 -22.535 1.00 69.44 86 SER A O 1
ATOM 684 N N . ASP A 1 87 ? 19.629 -7.322 -21.471 1.00 66.38 87 ASP A N 1
ATOM 685 C CA . ASP A 1 87 ? 19.042 -8.267 -22.412 1.00 66.38 87 ASP A CA 1
ATOM 686 C C . ASP A 1 87 ? 18.678 -7.567 -23.735 1.00 66.38 87 ASP A C 1
ATOM 688 O O . ASP A 1 87 ? 18.318 -6.388 -23.779 1.00 66.38 87 ASP A O 1
ATOM 692 N N . ALA A 1 88 ? 18.788 -8.300 -24.848 1.00 59.09 88 ALA A N 1
ATOM 693 C CA . ALA A 1 88 ? 18.457 -7.774 -26.168 1.00 59.09 88 ALA A CA 1
ATOM 694 C C . ALA A 1 88 ? 16.974 -7.344 -26.239 1.00 59.09 88 ALA A C 1
ATOM 696 O O . ALA A 1 88 ? 16.121 -8.000 -25.632 1.00 59.09 88 ALA A O 1
ATOM 697 N N . PRO A 1 89 ? 16.628 -6.296 -27.015 1.00 57.03 89 PRO A N 1
ATOM 698 C CA . PRO A 1 89 ? 15.239 -5.884 -27.196 1.00 57.03 89 PRO A CA 1
ATOM 699 C C . PRO A 1 89 ? 14.363 -7.071 -27.630 1.00 57.03 89 PRO A C 1
ATOM 701 O O . PRO A 1 89 ? 14.624 -7.688 -28.662 1.00 57.03 89 PRO A O 1
ATOM 704 N N . GLY A 1 90 ? 13.336 -7.400 -26.839 1.00 55.31 90 GLY A N 1
ATOM 705 C CA . GLY A 1 90 ? 12.417 -8.514 -27.111 1.00 55.31 90 GLY A CA 1
ATOM 706 C C . GLY A 1 90 ? 12.789 -9.857 -26.472 1.00 55.31 90 GLY A C 1
ATOM 707 O O . GLY A 1 90 ? 12.063 -10.832 -26.667 1.00 55.31 90 GLY A O 1
ATOM 708 N N . ALA A 1 91 ? 13.871 -9.933 -25.690 1.00 59.78 91 ALA A N 1
ATOM 709 C CA . ALA A 1 91 ? 14.119 -11.092 -24.840 1.00 59.78 91 ALA A CA 1
ATOM 710 C C . ALA A 1 91 ? 12.984 -11.239 -23.806 1.00 59.78 91 ALA A C 1
ATOM 712 O O . ALA A 1 91 ? 12.524 -10.229 -23.262 1.00 59.78 91 ALA A O 1
ATOM 713 N N . PRO A 1 92 ? 12.511 -12.469 -23.521 1.00 55.97 92 PRO A N 1
ATOM 714 C CA . PRO A 1 92 ? 11.506 -12.696 -22.500 1.00 55.97 92 PRO A CA 1
ATOM 715 C C . PRO A 1 92 ? 12.105 -12.315 -21.154 1.00 55.97 92 PRO A C 1
ATOM 717 O O . PRO A 1 92 ? 12.882 -13.051 -20.545 1.00 55.97 92 PRO A O 1
ATOM 720 N N . VAL A 1 93 ? 11.731 -11.127 -20.708 1.00 57.78 93 VAL A N 1
ATOM 721 C CA . VAL A 1 93 ? 11.974 -10.662 -19.363 1.00 57.78 93 VAL A CA 1
ATOM 722 C C . VAL A 1 93 ? 11.458 -11.734 -18.410 1.00 57.78 93 VAL A C 1
ATOM 724 O O . VAL A 1 93 ? 10.292 -12.124 -18.463 1.00 57.78 93 VAL A O 1
ATOM 727 N N . CYS A 1 94 ? 12.331 -12.255 -17.551 1.00 54.59 94 CYS A N 1
ATOM 728 C CA . CYS A 1 94 ? 11.929 -13.236 -16.554 1.00 54.59 94 CYS A CA 1
ATOM 729 C C . CYS A 1 94 ? 11.058 -12.522 -15.505 1.00 54.59 94 CYS A C 1
ATOM 731 O O . CYS A 1 94 ? 11.579 -12.002 -14.516 1.00 54.59 94 CYS A O 1
ATOM 733 N N . TYR A 1 95 ? 9.745 -12.460 -15.757 1.00 50.38 95 TYR A N 1
ATOM 734 C CA . TYR A 1 95 ? 8.736 -11.786 -14.931 1.00 50.38 95 TYR A CA 1
ATOM 735 C C . TYR A 1 95 ? 8.867 -12.169 -13.446 1.00 50.38 95 TYR A C 1
ATOM 737 O O . TYR A 1 95 ? 8.871 -11.295 -12.583 1.00 50.38 95 TYR A O 1
ATOM 745 N N . ASP A 1 96 ? 9.163 -13.436 -13.142 1.00 52.78 96 ASP A N 1
ATOM 746 C CA . ASP A 1 96 ? 9.413 -13.936 -11.777 1.00 52.78 96 ASP A CA 1
ATOM 747 C C . ASP A 1 96 ? 10.516 -13.186 -11.001 1.00 52.78 96 ASP A C 1
ATOM 749 O O . ASP A 1 96 ? 10.482 -13.113 -9.766 1.00 52.78 96 ASP A O 1
ATOM 753 N N . ARG A 1 97 ? 11.520 -12.625 -11.691 1.00 51.62 97 ARG A N 1
ATOM 754 C CA . ARG A 1 97 ? 12.597 -11.837 -11.059 1.00 51.62 97 ARG A CA 1
ATOM 755 C C . ARG A 1 97 ? 12.189 -10.389 -10.792 1.00 51.62 97 ARG A C 1
ATOM 757 O O . ARG A 1 97 ? 12.813 -9.734 -9.954 1.00 51.62 97 ARG A O 1
ATOM 764 N N . MET A 1 98 ? 11.156 -9.901 -11.473 1.00 53.78 98 MET A N 1
ATOM 765 C CA . MET A 1 98 ? 10.680 -8.519 -11.396 1.00 53.78 98 MET A CA 1
ATOM 766 C C . MET A 1 98 ? 9.652 -8.291 -10.307 1.00 53.78 98 MET A C 1
ATOM 768 O O . MET A 1 98 ? 9.669 -7.231 -9.681 1.00 53.78 98 MET A O 1
ATOM 772 N N . GLN A 1 99 ? 8.838 -9.308 -10.015 1.00 53.47 99 GLN A N 1
ATOM 773 C CA . GLN A 1 99 ? 7.646 -9.186 -9.179 1.00 53.47 99 GLN A CA 1
ATOM 774 C C . GLN A 1 99 ? 7.880 -8.815 -7.694 1.00 53.47 99 GLN A C 1
ATOM 776 O O . GLN A 1 99 ? 6.976 -8.863 -6.866 1.00 53.47 99 GLN A O 1
ATOM 781 N N . ARG A 1 100 ? 9.110 -8.490 -7.281 1.00 56.53 100 ARG A N 1
ATOM 782 C CA . ARG A 1 100 ? 9.501 -8.414 -5.857 1.00 56.53 100 ARG A CA 1
ATOM 783 C C . ARG A 1 100 ? 9.955 -7.033 -5.391 1.00 56.53 100 ARG A C 1
ATOM 785 O O . ARG A 1 100 ? 10.499 -6.903 -4.280 1.00 56.53 100 ARG A O 1
ATOM 792 N N . ASN A 1 101 ? 9.749 -6.007 -6.215 1.00 61.38 101 ASN A N 1
ATOM 793 C CA . ASN A 1 101 ? 10.276 -4.668 -5.983 1.00 61.38 101 ASN A CA 1
ATOM 794 C C . ASN A 1 101 ? 9.155 -3.646 -5.815 1.00 61.38 101 ASN A C 1
ATOM 796 O O . ASN A 1 101 ? 8.646 -3.120 -6.789 1.00 61.38 101 ASN A O 1
ATOM 800 N N . VAL A 1 102 ? 8.832 -3.316 -4.563 1.00 67.88 102 VAL A N 1
ATOM 801 C CA . VAL A 1 102 ? 7.991 -2.153 -4.250 1.00 67.88 102 VAL A CA 1
ATOM 802 C C . VAL A 1 102 ? 8.867 -0.897 -4.297 1.00 67.88 102 VAL A C 1
ATOM 804 O O . VAL A 1 102 ? 9.837 -0.824 -3.526 1.00 67.88 102 VAL A O 1
ATOM 807 N N . PRO A 1 103 ? 8.572 0.076 -5.179 1.00 69.44 103 PRO A N 1
ATOM 808 C CA . PRO A 1 103 ? 9.274 1.355 -5.217 1.00 69.44 103 PRO A CA 1
ATOM 809 C C . PRO A 1 103 ? 9.122 2.119 -3.899 1.00 69.44 103 PRO A C 1
ATOM 811 O O . PRO A 1 103 ? 8.107 2.001 -3.216 1.00 69.44 103 PRO A O 1
ATOM 814 N N . SER A 1 104 ? 10.101 2.952 -3.538 1.00 68.50 104 SER A N 1
ATOM 815 C CA . SER A 1 104 ? 10.015 3.761 -2.312 1.00 68.50 104 SER A CA 1
ATOM 816 C C . SER A 1 104 ? 8.808 4.704 -2.314 1.00 68.50 104 SER A C 1
ATOM 818 O O . SER A 1 104 ? 8.152 4.830 -1.286 1.00 68.50 104 SER A O 1
ATOM 820 N N . CYS A 1 105 ? 8.470 5.285 -3.469 1.00 74.31 105 CYS A N 1
ATOM 821 C CA . CYS A 1 105 ? 7.313 6.171 -3.632 1.00 74.31 105 CYS A CA 1
ATOM 822 C C . CYS A 1 105 ? 5.959 5.472 -3.419 1.00 74.31 105 CYS A C 1
ATOM 824 O O . CYS A 1 105 ? 4.984 6.141 -3.089 1.00 74.31 105 CYS A O 1
ATOM 826 N N . ALA A 1 106 ? 5.880 4.139 -3.531 1.00 81.62 106 ALA A N 1
ATOM 827 C CA . ALA A 1 106 ? 4.649 3.409 -3.224 1.00 81.62 106 ALA A CA 1
ATOM 828 C C . ALA A 1 106 ? 4.265 3.550 -1.741 1.00 81.62 106 ALA A C 1
ATOM 830 O O . ALA A 1 106 ? 3.084 3.599 -1.408 1.00 81.62 106 ALA A O 1
ATOM 831 N N . GLN A 1 107 ? 5.250 3.688 -0.841 1.00 84.50 107 GLN A N 1
ATOM 832 C CA . GLN A 1 107 ? 4.967 3.959 0.572 1.00 84.50 107 GLN A CA 1
ATOM 833 C C . GLN A 1 107 ? 4.314 5.324 0.781 1.00 84.50 107 GLN A C 1
ATOM 835 O O . GLN A 1 107 ? 3.466 5.453 1.662 1.00 84.50 107 GLN A O 1
ATOM 840 N N . ASP A 1 108 ? 4.710 6.324 -0.003 1.00 86.12 108 ASP A N 1
ATOM 841 C CA . ASP A 1 108 ? 4.181 7.682 0.114 1.00 86.12 108 ASP A CA 1
ATOM 842 C C . ASP A 1 108 ? 2.736 7.730 -0.394 1.00 86.12 108 ASP A C 1
ATOM 844 O O . ASP A 1 108 ? 1.851 8.143 0.350 1.00 86.12 108 ASP A O 1
ATOM 848 N N . ILE A 1 109 ? 2.470 7.154 -1.574 1.00 88.81 109 ILE A N 1
ATOM 849 C CA . ILE A 1 109 ? 1.108 7.015 -2.125 1.00 88.81 109 ILE A CA 1
ATOM 850 C C . ILE A 1 109 ? 0.191 6.283 -1.138 1.00 88.81 109 ILE A C 1
ATOM 852 O O . ILE A 1 109 ? -0.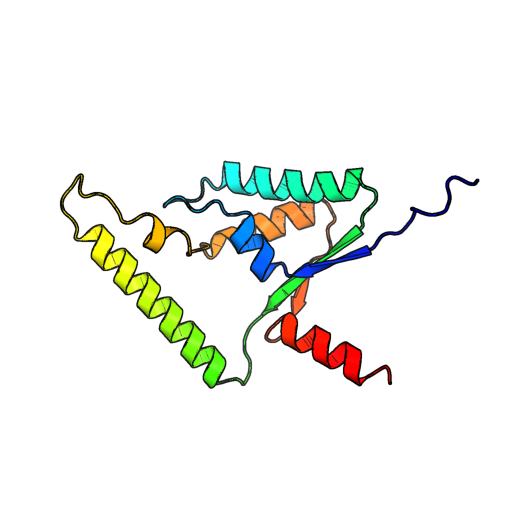919 6.731 -0.855 1.00 88.81 109 ILE A O 1
ATOM 856 N N . PHE A 1 110 ? 0.666 5.171 -0.572 1.00 90.81 110 PHE A N 1
ATOM 857 C CA . PHE A 1 110 ? -0.091 4.408 0.413 1.00 90.81 110 PHE A CA 1
ATOM 858 C C . PHE A 1 110 ? -0.443 5.244 1.648 1.00 90.81 110 PHE A C 1
ATOM 860 O O . PHE A 1 110 ? -1.573 5.191 2.132 1.00 90.81 110 PHE A O 1
ATOM 867 N N . ARG A 1 111 ? 0.520 6.018 2.169 1.00 90.75 111 ARG A N 1
ATOM 868 C CA . ARG A 1 111 ? 0.314 6.875 3.344 1.00 90.75 111 ARG A CA 1
ATOM 869 C C . ARG A 1 111 ? -0.663 8.004 3.069 1.00 90.75 111 ARG A C 1
ATOM 871 O O . ARG A 1 111 ? -1.488 8.289 3.934 1.00 90.75 111 ARG A O 1
ATOM 878 N N . ASP A 1 112 ? -0.564 8.631 1.905 1.00 91.69 112 ASP A N 1
ATOM 879 C CA . ASP A 1 112 ? -1.429 9.747 1.539 1.00 91.69 112 ASP A CA 1
ATOM 880 C C . ASP A 1 112 ? -2.884 9.291 1.410 1.00 91.69 112 ASP A C 1
ATOM 882 O O . ASP A 1 112 ? -3.767 9.906 2.005 1.00 91.69 112 ASP A O 1
ATOM 886 N N . ILE A 1 113 ? -3.128 8.153 0.754 1.00 93.25 113 ILE A N 1
ATOM 887 C CA . ILE A 1 113 ? -4.476 7.581 0.616 1.00 93.25 113 ILE A CA 1
ATOM 888 C C . ILE A 1 113 ? -5.024 7.110 1.965 1.00 93.25 113 ILE A C 1
ATOM 890 O O . ILE A 1 113 ? -6.179 7.371 2.292 1.00 93.25 113 ILE A O 1
ATOM 894 N N . ALA A 1 114 ? -4.211 6.433 2.778 1.00 92.12 114 ALA A N 1
ATOM 895 C CA . ALA A 1 114 ? -4.635 6.028 4.114 1.00 92.12 114 ALA A CA 1
ATOM 896 C C . ALA A 1 114 ? -5.038 7.245 4.963 1.00 92.12 114 ALA A C 1
ATOM 898 O O . ALA A 1 114 ? -6.080 7.220 5.614 1.00 92.12 114 ALA A O 1
ATOM 899 N N . ARG A 1 115 ? -4.260 8.334 4.905 1.00 91.31 115 ARG A N 1
ATOM 900 C CA . ARG A 1 115 ? -4.581 9.590 5.593 1.00 91.31 115 ARG A CA 1
ATOM 901 C C . ARG A 1 115 ? -5.865 10.225 5.055 1.00 91.31 115 ARG A C 1
ATOM 903 O O . ARG A 1 115 ? -6.678 10.667 5.861 1.00 91.31 115 ARG A O 1
ATOM 910 N N . GLU A 1 116 ? -6.050 10.260 3.734 1.00 94.12 116 GLU A N 1
AT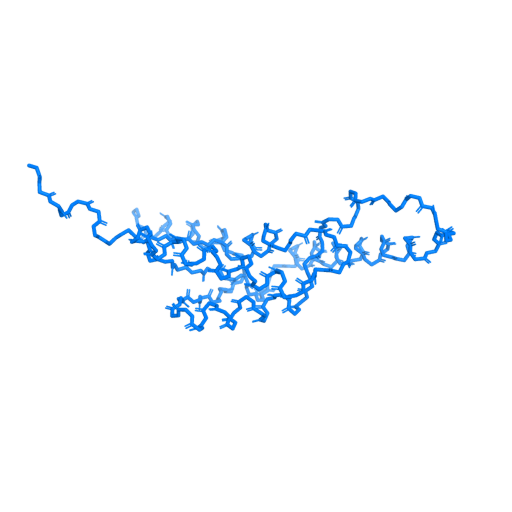OM 911 C CA . GLU A 1 116 ? -7.275 10.749 3.076 1.00 94.12 116 GLU A CA 1
ATOM 912 C C . GLU A 1 116 ? -8.520 10.020 3.606 1.00 94.12 116 GLU A C 1
ATOM 914 O O . GLU A 1 116 ? -9.538 10.647 3.890 1.00 94.12 116 GLU A O 1
ATOM 919 N N . LEU A 1 117 ? -8.415 8.705 3.808 1.00 92.81 117 LEU A N 1
ATOM 920 C CA . LEU A 1 117 ? -9.496 7.849 4.301 1.00 92.81 117 LEU A CA 1
ATOM 921 C C . LEU A 1 117 ? -9.602 7.792 5.836 1.00 92.81 117 LEU A C 1
ATOM 923 O O . LEU A 1 117 ? -10.395 7.013 6.362 1.00 92.81 117 LEU A O 1
ATOM 927 N N . GLY A 1 118 ? -8.812 8.584 6.567 1.00 90.62 118 GLY A N 1
ATOM 928 C CA . GLY A 1 118 ? -8.829 8.611 8.033 1.00 90.62 118 GLY A CA 1
ATOM 929 C C . GLY A 1 118 ? -8.265 7.351 8.703 1.00 90.62 118 GLY A C 1
ATOM 930 O O . GLY A 1 118 ? -8.557 7.097 9.869 1.00 90.62 118 GLY A O 1
ATOM 931 N N . VAL A 1 119 ? -7.463 6.558 7.989 1.00 91.06 119 VAL A N 1
ATOM 932 C CA . VAL A 1 119 ? -6.812 5.353 8.514 1.00 91.06 119 VAL A CA 1
ATOM 933 C C . VAL A 1 119 ? -5.562 5.725 9.306 1.00 91.06 119 VAL A C 1
ATOM 935 O O . VAL A 1 119 ? -4.677 6.437 8.826 1.00 91.06 119 VAL A O 1
ATOM 938 N N . GLU A 1 120 ? -5.454 5.186 10.518 1.00 87.50 120 GLU A N 1
ATOM 939 C CA . GLU A 1 120 ? -4.284 5.378 11.365 1.00 87.50 120 GLU A CA 1
ATOM 940 C C . GLU A 1 120 ? -3.104 4.520 10.881 1.00 87.50 120 GLU A C 1
ATOM 942 O O . GLU A 1 120 ? -3.180 3.289 10.796 1.00 87.50 120 GLU A O 1
ATOM 947 N N . ILE A 1 121 ? -1.977 5.183 10.604 1.00 89.06 121 ILE A N 1
ATOM 948 C CA . ILE A 1 121 ? -0.697 4.535 10.318 1.00 89.06 121 ILE A CA 1
ATOM 949 C C . ILE A 1 121 ? 0.271 4.808 11.465 1.00 89.06 121 ILE A C 1
ATOM 951 O O . ILE A 1 121 ? 0.620 5.955 11.743 1.00 89.06 121 ILE A O 1
ATOM 955 N N . LEU A 1 122 ? 0.798 3.736 12.051 1.00 87.38 122 LEU A N 1
ATOM 956 C CA . LEU A 1 122 ? 1.851 3.781 13.055 1.00 87.38 122 LEU A CA 1
ATOM 957 C C . LEU A 1 122 ? 3.159 3.283 12.445 1.00 87.38 122 LEU A C 1
ATOM 959 O O . LEU A 1 122 ? 3.265 2.150 11.968 1.00 87.38 122 LEU A O 1
ATOM 963 N N . GLN A 1 123 ? 4.191 4.120 12.480 1.00 82.25 123 GLN A N 1
ATOM 964 C CA . GLN A 1 123 ? 5.534 3.697 12.107 1.00 82.25 123 GLN A CA 1
ATOM 965 C C . GLN A 1 123 ? 6.262 3.141 13.329 1.00 82.25 123 GLN A C 1
ATOM 967 O O . GLN A 1 123 ? 6.378 3.806 14.356 1.00 82.25 123 GLN A O 1
ATOM 972 N N . VAL A 1 124 ? 6.779 1.920 13.212 1.00 78.81 124 VAL A N 1
ATOM 973 C CA . VAL A 1 124 ? 7.410 1.210 14.327 1.00 78.81 124 VAL A CA 1
ATOM 974 C C . VAL A 1 124 ? 8.921 1.121 14.168 1.00 78.81 124 VAL A C 1
ATOM 976 O O . VAL A 1 124 ? 9.425 0.893 13.074 1.00 78.81 124 VAL A O 1
ATOM 979 N N . VAL A 1 125 ? 9.679 1.251 15.259 1.00 69.31 125 VAL A N 1
ATOM 980 C CA . VAL A 1 125 ? 11.134 1.031 15.217 1.00 69.31 125 VAL A CA 1
ATOM 981 C C . VAL A 1 125 ? 11.407 -0.464 15.015 1.00 69.31 125 VAL A C 1
ATOM 983 O O . VAL A 1 125 ? 10.971 -1.300 15.806 1.00 69.31 125 VAL A O 1
ATOM 986 N N . GLY A 1 126 ? 12.132 -0.820 13.951 1.00 65.94 126 GLY A N 1
ATOM 987 C CA . GLY A 1 126 ? 12.424 -2.214 13.614 1.00 65.94 126 GLY A CA 1
ATOM 988 C C . GLY A 1 126 ? 11.329 -2.917 12.794 1.00 65.94 126 GLY A C 1
ATOM 989 O O . GLY A 1 126 ? 10.751 -2.344 11.877 1.00 65.94 126 GLY A O 1
ATOM 990 N N . ASN A 1 127 ? 11.114 -4.219 13.034 1.00 62.47 127 ASN A N 1
ATOM 991 C CA . ASN A 1 127 ? 10.118 -5.023 12.301 1.00 62.47 127 ASN A CA 1
ATOM 992 C C . ASN A 1 127 ? 8.788 -5.095 13.054 1.00 62.47 127 ASN A C 1
ATOM 994 O O . ASN A 1 127 ? 8.784 -5.359 14.254 1.00 62.47 127 ASN A O 1
ATOM 998 N N . VAL A 1 128 ? 7.680 -5.031 12.312 1.00 57.31 128 VAL A N 1
ATOM 999 C CA . VAL A 1 128 ? 6.312 -5.221 12.826 1.00 57.31 128 VAL A CA 1
ATOM 1000 C C . VAL A 1 128 ? 6.171 -6.554 13.586 1.00 57.31 128 VAL A C 1
ATOM 1002 O O . VAL A 1 128 ? 5.649 -6.590 14.698 1.00 57.31 128 VAL A O 1
ATOM 1005 N N . ILE A 1 129 ? 6.760 -7.638 13.064 1.00 57.75 129 ILE A N 1
ATOM 1006 C CA . ILE A 1 129 ? 6.767 -8.978 13.693 1.00 57.75 129 ILE A CA 1
ATOM 1007 C C . ILE A 1 129 ? 7.499 -9.004 15.052 1.00 57.75 129 ILE A C 1
ATOM 1009 O O . ILE A 1 129 ? 7.190 -9.821 15.920 1.00 57.75 129 ILE A O 1
ATOM 1013 N N . SER A 1 130 ? 8.476 -8.122 15.273 1.00 52.03 130 SER A N 1
ATOM 1014 C CA . SER A 1 130 ? 9.190 -8.072 16.555 1.00 52.03 130 SER A CA 1
ATOM 1015 C C . SER A 1 130 ? 8.321 -7.475 17.669 1.00 52.03 130 SER A C 1
ATOM 1017 O O . SER A 1 130 ? 8.484 -7.846 18.831 1.00 52.03 130 SER A O 1
ATOM 1019 N N . LEU A 1 131 ? 7.361 -6.605 17.331 1.00 49.03 131 LEU A N 1
ATOM 1020 C CA . LEU A 1 131 ? 6.452 -5.987 18.300 1.00 49.03 131 LEU A CA 1
ATOM 1021 C C . LEU A 1 131 ? 5.314 -6.909 18.741 1.00 49.03 131 LEU A C 1
ATOM 1023 O O . LEU A 1 131 ? 4.959 -6.902 19.918 1.00 49.03 131 LEU A O 1
ATOM 1027 N N . SER A 1 132 ? 4.796 -7.757 17.850 1.00 47.41 132 SER A N 1
ATOM 1028 C CA . SER A 1 132 ? 3.785 -8.757 18.224 1.00 47.41 132 SER A CA 1
ATOM 1029 C C . SER A 1 132 ? 4.327 -9.791 19.222 1.00 47.41 132 SER A C 1
ATOM 1031 O O . SER A 1 132 ? 3.580 -10.282 20.068 1.00 47.41 132 SER A O 1
ATOM 1033 N N . ARG A 1 133 ? 5.641 -10.070 19.202 1.00 46.38 133 ARG A N 1
ATOM 1034 C CA . ARG A 1 133 ? 6.317 -10.858 20.251 1.00 46.38 133 ARG A CA 1
ATOM 1035 C C . ARG A 1 133 ? 6.421 -10.106 21.582 1.00 46.38 133 ARG A C 1
ATOM 1037 O O . ARG A 1 133 ? 6.121 -10.698 22.613 1.00 46.38 133 ARG A O 1
ATOM 1044 N N . LEU A 1 134 ? 6.782 -8.821 21.559 1.00 42.62 134 LEU A N 1
ATOM 1045 C CA . LEU A 1 134 ? 6.888 -7.979 22.763 1.00 42.62 134 LEU A CA 1
ATOM 1046 C C . LEU A 1 134 ? 5.545 -7.811 23.495 1.00 42.62 134 LEU A C 1
ATOM 1048 O O . LEU A 1 134 ? 5.509 -7.852 24.725 1.00 42.62 134 LEU A O 1
ATOM 1052 N N . TRP A 1 135 ? 4.443 -7.677 22.752 1.00 39.94 135 TRP A N 1
ATOM 1053 C CA . TRP A 1 135 ? 3.092 -7.582 23.321 1.00 39.94 135 TRP A CA 1
ATOM 1054 C C . TRP A 1 135 ? 2.633 -8.869 24.016 1.00 39.94 135 TRP A C 1
ATOM 1056 O O . TRP A 1 135 ? 1.964 -8.801 25.045 1.00 39.94 135 TRP A O 1
ATOM 1066 N N . ARG A 1 136 ? 3.031 -10.043 23.505 1.00 41.34 136 ARG A N 1
ATOM 1067 C CA . ARG A 1 136 ? 2.744 -11.332 24.159 1.00 41.34 136 ARG A CA 1
ATOM 1068 C C . ARG A 1 136 ? 3.525 -11.519 25.458 1.00 41.34 136 ARG A C 1
ATOM 1070 O O . ARG A 1 136 ? 3.005 -12.117 26.384 1.00 41.34 136 ARG A O 1
ATOM 1077 N N . THR A 1 137 ? 4.747 -11.001 25.545 1.00 40.03 137 THR A N 1
ATOM 1078 C CA . THR A 1 137 ? 5.600 -11.174 26.734 1.00 40.03 137 THR A CA 1
ATOM 1079 C C . THR A 1 137 ? 5.279 -10.239 27.900 1.00 40.03 137 THR A C 1
ATOM 1081 O O . THR A 1 137 ? 5.760 -10.483 28.997 1.00 40.03 137 THR A O 1
ATOM 1084 N N . ARG A 1 138 ? 4.509 -9.163 27.690 1.00 37.09 138 ARG A N 1
ATOM 1085 C CA . ARG A 1 138 ? 4.158 -8.197 28.751 1.00 37.09 138 ARG A CA 1
ATOM 1086 C C . ARG A 1 138 ? 2.778 -8.418 29.382 1.00 37.09 138 ARG A C 1
ATOM 1088 O O . ARG A 1 138 ? 2.444 -7.701 30.314 1.00 37.09 138 ARG A O 1
ATOM 1095 N N . ASN A 1 139 ? 2.002 -9.379 28.881 1.00 38.62 139 ASN A N 1
ATOM 1096 C CA . ASN A 1 139 ? 0.645 -9.692 29.347 1.00 38.62 139 ASN A CA 1
ATOM 1097 C C . ASN A 1 139 ? 0.521 -11.145 29.857 1.00 38.62 139 ASN A C 1
ATOM 1099 O O . ASN A 1 139 ? -0.526 -11.765 29.683 1.00 38.62 139 ASN A O 1
ATOM 1103 N N . ILE A 1 140 ? 1.592 -11.693 30.443 1.00 41.03 140 ILE A N 1
ATOM 1104 C CA . ILE A 1 140 ? 1.588 -12.965 31.187 1.00 41.03 140 ILE A CA 1
ATOM 1105 C C . ILE A 1 140 ? 2.059 -12.675 32.606 1.00 41.03 140 ILE A C 1
ATOM 1107 O O . ILE A 1 140 ? 3.082 -11.961 32.722 1.00 41.03 140 ILE A O 1
#

Sequence (140 aa):
MSEREHKDCHAIIDGSNLLHVLCDSDWLCDFAEYGNNVRNFFQWLANSNITPHVLLGGPNLGDSTKASRTCRRRKDRLENLIAISSDAPGAPVCYDRMQRNVPSCAQDIFRDIARELGVEILQVVGNVISLSRLWRTRNI

Secondary structure (DSSP, 8-state):
--TTTTS-EEEEEEHHHHHHHHS--SSS--HHHHHHHHHHHHHHHHHTTEEEEEEEE---SS-HHHHHHHHHHHHHHHHHHHHHHHSPTT----HHHHTT---HHHHHHHHHHHHHTT-EEEEESS-HHHHHHHHHHT--

Foldseek 3Di:
DDPPPQAEAEDEEAVQVVLLVLQAFPQDSPLVSSLVSLLVVVVVCVVSNYAYEYEYEDDADPDPVVVVVVVVVVVLLVVLVVVQVPDDPPDPNPSVSRSGDRDPCSVVSNVVSCVVVVHHYDYDYHGPVVVVVVVVVVPD

InterPro domains:
  IPR026832 Asteroid [PTHR15665] (3-127)
  IPR029060 PIN-like domain superfamily [SSF88723] (5-124)

Radius of gyration: 18.59 Å; chains: 1; bounding box: 54×25×58 Å

Organism: NCBI:txid418985

pLDDT: mean 72.77, std 16.48, range [37.09, 95.12]